Protein AF-0000000067836734 (afdb_homodimer)

Foldseek 3Di:
DPCPVPVDDQDADPVRHGDDPPVVVVVVVVVVVVVVVVLVVQLVVCVVVPHDSVVSVVVVVVVVVPDDDPVVVVVVPPPPPD/DPCVVPVDDFDADPVRHTDDPVVVVVVVVVVVVVVVVVLVVQLVVCVVVPHDSVVSVVVVVVVVVPDDDPVVVVVVDDPPPD

Radius of gyration: 19.93 Å; Cα contacts (8 Å, |Δi|>4): 126; chains: 2; bounding box: 61×56×32 Å

Secondary structure (DSSP, 8-state):
-----------B-TTSPBP--HHHHHHHHHHHHHHHHHHHHHHHHHHHTT--HHHHHHHHHHHHHT---HHHHHHHH-----/-----------B-TTSPBP--HHHHHHHHHHHHHHHHHHHHHHHHHHHTT--HHHHHHHHHHHHHT---HHHHHHTS-----

Sequence (164 aa):
MQDRRENRIIWQQSDGMPVACEEKLKVLNENLLELQQVAQDALEDALLIGCDETQVRQVLRALIDSLQSPLVDSRRASPSEDMQDRRENRIIWQQSDGMPVACEEKLKVLNENLLELQQVAQDALEDALLIGCDETQVRQVLRALIDSLQSPLVDSRRASPSED

Structure (mmCIF, N/CA/C/O backbone):
data_AF-0000000067836734-model_v1
#
loop_
_entity.id
_entity.type
_entity.pdbx_description
1 polymer 'Uncharacterized protein'
#
loop_
_atom_site.group_PDB
_atom_site.id
_atom_site.type_symbol
_atom_site.label_atom_id
_atom_site.label_alt_id
_atom_site.label_comp_id
_atom_site.label_asym_id
_atom_site.label_entity_id
_atom_site.label_seq_id
_atom_site.pdbx_PDB_ins_code
_atom_site.Cartn_x
_atom_site.Cartn_y
_atom_site.Cartn_z
_atom_site.occupancy
_atom_site.B_iso_or_equiv
_atom_site.auth_seq_id
_atom_site.auth_comp_id
_atom_site.auth_asym_id
_atom_site.auth_atom_id
_atom_site.pdbx_PDB_model_num
ATOM 1 N N . MET A 1 1 ? 32.75 12.305 4.363 1 36.91 1 MET A N 1
ATOM 2 C CA . MET A 1 1 ? 31.312 12.414 4.664 1 36.91 1 MET A CA 1
ATOM 3 C C . MET A 1 1 ? 30.469 11.953 3.482 1 36.91 1 MET A C 1
ATOM 5 O O . MET A 1 1 ? 30.469 12.594 2.43 1 36.91 1 MET A O 1
ATOM 9 N N . GLN A 1 2 ? 30.703 10.672 3.072 1 35.34 2 GLN A N 1
ATOM 10 C CA . GLN A 1 2 ? 29.969 10.07 1.966 1 35.34 2 GLN A CA 1
ATOM 11 C C . GLN A 1 2 ? 28.5 10.5 1.986 1 35.34 2 GLN A C 1
ATOM 13 O O . GLN A 1 2 ? 27.812 10.344 3 1 35.34 2 GLN A O 1
ATOM 18 N N . ASP A 1 3 ? 28.172 11.688 1.444 1 38.56 3 ASP A N 1
ATOM 19 C CA . ASP A 1 3 ? 26.844 12.203 1.196 1 38.56 3 ASP A CA 1
ATOM 20 C C . ASP A 1 3 ? 25.906 11.109 0.691 1 38.56 3 ASP A C 1
ATOM 22 O O . ASP A 1 3 ? 25.969 10.727 -0.479 1 38.56 3 ASP A O 1
ATOM 26 N N . ARG A 1 4 ? 25.828 9.898 1.292 1 40.5 4 ARG A N 1
ATOM 27 C CA . ARG A 1 4 ? 24.844 8.867 0.987 1 40.5 4 ARG A CA 1
ATOM 28 C C . ARG A 1 4 ? 23.484 9.477 0.63 1 40.5 4 ARG A C 1
ATOM 30 O O . ARG A 1 4 ? 22.766 9.945 1.51 1 40.5 4 ARG A O 1
ATOM 37 N N . ARG A 1 5 ? 23.516 10.266 -0.38 1 47.41 5 ARG A N 1
ATOM 38 C CA . ARG A 1 5 ? 22.297 10.789 -0.995 1 47.41 5 ARG A CA 1
ATOM 39 C C . ARG A 1 5 ? 21.125 9.844 -0.789 1 47.41 5 ARG A C 1
ATOM 41 O O . ARG A 1 5 ? 20.938 8.906 -1.565 1 47.41 5 ARG A O 1
ATOM 48 N N . GLU A 1 6 ? 21.031 9.344 0.522 1 54.53 6 GLU A N 1
ATOM 49 C CA . GLU A 1 6 ? 19.844 8.602 0.948 1 54.53 6 GLU A CA 1
ATOM 50 C C . GLU A 1 6 ? 18.578 9.156 0.304 1 54.53 6 GLU A C 1
ATOM 52 O O . GLU A 1 6 ? 18.344 10.367 0.325 1 54.53 6 GLU A O 1
ATOM 57 N N . ASN A 1 7 ? 18.297 8.641 -0.777 1 63.56 7 ASN A N 1
ATOM 58 C CA . ASN A 1 7 ? 17.031 8.992 -1.4 1 63.56 7 ASN A CA 1
ATOM 59 C C . ASN A 1 7 ? 15.938 9.219 -0.359 1 63.56 7 ASN A C 1
ATOM 61 O O . ASN A 1 7 ? 15.195 8.289 -0.026 1 63.56 7 ASN A O 1
ATOM 65 N N . ARG A 1 8 ? 16.156 10.141 0.492 1 84.69 8 ARG A N 1
ATOM 66 C CA . ARG A 1 8 ? 15.203 10.477 1.546 1 84.69 8 ARG A CA 1
ATOM 67 C C . ARG A 1 8 ? 14.023 11.266 0.986 1 84.69 8 ARG A C 1
ATOM 69 O O . ARG A 1 8 ? 14.195 12.141 0.137 1 84.69 8 ARG A O 1
ATOM 76 N N . ILE A 1 9 ? 12.836 10.859 1.218 1 92.5 9 ILE A N 1
ATOM 77 C CA . ILE A 1 9 ? 11.625 11.586 0.856 1 92.5 9 ILE A CA 1
ATOM 78 C C . ILE A 1 9 ? 11.617 12.953 1.536 1 92.5 9 ILE A C 1
ATOM 80 O O . ILE A 1 9 ? 11.844 13.055 2.744 1 92.5 9 ILE A O 1
ATOM 84 N N . ILE A 1 10 ? 11.531 14.062 0.708 1 94.5 10 ILE A N 1
ATOM 85 C CA . ILE A 1 10 ? 11.25 15.383 1.261 1 94.5 10 ILE A CA 1
ATOM 86 C C . ILE A 1 10 ? 9.734 15.602 1.323 1 94.5 10 ILE A C 1
ATOM 88 O O . ILE A 1 10 ? 9.094 15.828 0.296 1 94.5 10 ILE A O 1
ATOM 92 N N . TRP A 1 11 ? 9.242 15.523 2.521 1 96.5 11 TRP A N 1
ATOM 93 C CA . TRP A 1 11 ? 7.805 15.734 2.707 1 96.5 11 TRP A CA 1
ATOM 94 C C . TRP A 1 11 ? 7.453 17.219 2.619 1 96.5 11 TRP A C 1
ATOM 96 O O . TRP A 1 11 ? 8.172 18.062 3.148 1 96.5 11 TRP A O 1
ATOM 106 N N . GLN A 1 12 ? 6.379 17.484 1.941 1 97 12 GLN A N 1
ATOM 107 C CA . GLN A 1 12 ? 5.961 18.875 1.732 1 97 12 GLN A CA 1
ATOM 108 C C . GLN A 1 12 ? 4.547 19.109 2.262 1 97 12 GLN A C 1
ATOM 110 O O . GLN A 1 12 ? 3.73 18.188 2.291 1 97 12 GLN A O 1
ATOM 115 N N . GLN A 1 13 ? 4.355 20.375 2.742 1 95.81 13 GLN A N 1
ATOM 116 C CA . GLN A 1 13 ? 3.008 20.844 3.055 1 95.81 13 GLN A CA 1
ATOM 117 C C . GLN A 1 13 ? 2.232 21.172 1.782 1 95.81 13 GLN A C 1
ATOM 119 O O . GLN A 1 13 ? 2.781 21.109 0.68 1 95.81 13 GLN A O 1
ATOM 124 N N . SER A 1 14 ? 0.954 21.5 1.97 1 93.94 14 SER A N 1
ATOM 125 C CA . SER A 1 14 ? 0.104 21.812 0.823 1 93.94 14 SER A CA 1
ATOM 126 C C . SER A 1 14 ? 0.619 23.016 0.06 1 93.94 14 SER A C 1
ATOM 128 O O . SER A 1 14 ? 0.359 23.172 -1.137 1 93.94 14 SER A O 1
ATOM 130 N N . ASP A 1 15 ? 1.349 23.938 0.678 1 94.81 15 ASP A N 1
ATOM 131 C CA . ASP A 1 15 ? 1.869 25.141 0.035 1 94.81 15 ASP A CA 1
ATOM 132 C C . ASP A 1 15 ? 3.238 24.875 -0.592 1 94.81 15 ASP A C 1
ATOM 134 O O . ASP A 1 15 ? 3.844 25.781 -1.171 1 94.81 15 ASP A O 1
ATOM 138 N N . GLY A 1 16 ? 3.68 23.641 -0.531 1 95.75 16 GLY A N 1
ATOM 139 C CA . GLY A 1 16 ? 4.934 23.281 -1.173 1 95.75 16 GLY A CA 1
ATOM 140 C C . GLY A 1 16 ? 6.137 23.438 -0.268 1 95.75 16 GLY A C 1
ATOM 141 O O . GLY A 1 16 ? 7.254 23.062 -0.636 1 95.75 16 GLY A O 1
ATOM 142 N N . MET A 1 17 ? 5.953 24.031 0.955 1 96.12 17 MET A N 1
ATOM 143 C CA . MET A 1 17 ? 7.051 24.188 1.903 1 96.12 17 MET A CA 1
ATOM 144 C C . MET A 1 17 ? 7.371 22.859 2.586 1 96.12 17 MET A C 1
ATOM 146 O O . MET A 1 17 ? 6.477 22.047 2.816 1 96.12 17 MET A O 1
ATOM 150 N N . PRO A 1 18 ? 8.594 22.609 2.963 1 95.5 18 PRO A N 1
ATOM 151 C CA . PRO A 1 18 ? 8.969 21.359 3.639 1 95.5 18 PRO A CA 1
ATOM 152 C C . PRO A 1 18 ? 8.336 21.234 5.023 1 95.5 18 PRO A C 1
ATOM 154 O O . PRO A 1 18 ? 8.18 22.234 5.734 1 95.5 18 PRO A O 1
ATOM 157 N N . VAL A 1 19 ? 7.836 20.062 5.352 1 94.62 19 VAL A N 1
ATOM 158 C CA . VAL A 1 19 ? 7.344 19.766 6.695 1 94.62 19 VAL A CA 1
ATOM 159 C C . VAL A 1 19 ? 8.5 19.797 7.688 1 94.62 19 VAL A C 1
ATOM 161 O O . VAL A 1 19 ? 9.562 19.219 7.434 1 94.62 19 VAL A O 1
ATOM 164 N N . ALA A 1 20 ? 8.375 20.516 8.844 1 85.12 20 ALA A N 1
ATOM 165 C CA . ALA A 1 20 ? 9.492 20.859 9.711 1 85.12 20 ALA A CA 1
ATOM 166 C C . ALA A 1 20 ? 9.586 19.891 10.891 1 85.12 20 ALA A C 1
ATOM 168 O O . ALA A 1 20 ? 10.625 19.781 11.547 1 85.12 20 ALA A O 1
ATOM 169 N N . CYS A 1 21 ? 8.586 19.125 11.289 1 85.69 21 CYS A N 1
ATOM 170 C CA . CYS A 1 21 ? 8.617 18.266 12.469 1 85.69 21 CYS A CA 1
ATOM 171 C C . CYS A 1 21 ? 9.492 17.047 12.234 1 85.69 21 CYS A C 1
ATOM 173 O O . CYS A 1 21 ? 9.039 16.031 11.695 1 85.69 21 CYS A O 1
ATOM 175 N N . GLU A 1 22 ? 10.766 17.078 12.648 1 86.88 22 GLU A N 1
ATOM 176 C CA . GLU A 1 22 ? 11.727 16.016 12.344 1 86.88 22 GLU A CA 1
ATOM 177 C C . GLU A 1 22 ? 11.352 14.711 13.039 1 86.88 22 GLU A C 1
ATOM 179 O O . GLU A 1 22 ? 11.414 13.641 12.43 1 86.88 22 GLU A O 1
ATOM 184 N N . GLU A 1 23 ? 11.055 14.844 14.359 1 89.5 23 GLU A N 1
ATOM 185 C CA . GLU A 1 23 ? 10.75 13.641 15.125 1 89.5 23 GLU A CA 1
ATOM 186 C C . GLU A 1 23 ? 9.547 12.898 14.547 1 89.5 23 GLU A C 1
ATOM 188 O O . GLU A 1 23 ? 9.57 11.672 14.422 1 89.5 23 GLU A O 1
ATOM 193 N N . LYS A 1 24 ? 8.461 13.648 14.195 1 92.38 24 LYS A N 1
ATOM 194 C CA . LYS A 1 24 ? 7.266 13.008 13.656 1 92.38 24 LYS A CA 1
ATOM 195 C C . LYS A 1 24 ? 7.516 12.477 12.25 1 92.38 24 LYS A C 1
ATOM 197 O O . LYS A 1 24 ? 6.934 11.469 11.852 1 92.38 24 LYS A O 1
ATOM 202 N N . LEU A 1 25 ? 8.391 13.109 11.508 1 93.31 25 LEU A N 1
ATOM 203 C CA . LEU A 1 25 ? 8.766 12.625 10.188 1 93.31 25 LEU A CA 1
ATOM 204 C C . LEU A 1 25 ? 9.5 11.289 10.289 1 93.31 25 LEU A C 1
ATOM 206 O O . LEU A 1 25 ? 9.336 10.414 9.438 1 93.31 25 LEU A O 1
ATOM 210 N N . LYS A 1 26 ? 10.375 11.219 11.32 1 93.19 26 LYS A N 1
ATOM 211 C CA . LYS A 1 26 ? 11.062 9.953 11.555 1 93.19 26 LYS A CA 1
ATOM 212 C C . LYS A 1 26 ? 10.07 8.812 11.773 1 93.19 26 LYS A C 1
ATOM 214 O O . LYS A 1 26 ? 10.227 7.73 11.203 1 93.19 26 LYS A O 1
ATOM 219 N N . VAL A 1 27 ? 9.039 9.039 12.562 1 94.56 27 VAL A N 1
ATOM 220 C CA . VAL A 1 27 ? 8.008 8.047 12.844 1 94.56 27 VAL A CA 1
ATOM 221 C C . VAL A 1 27 ? 7.262 7.703 11.562 1 94.56 27 VAL A C 1
ATOM 223 O O . VAL A 1 27 ? 7.008 6.531 11.281 1 94.56 27 VAL A O 1
ATOM 226 N N . LEU A 1 28 ? 6.918 8.742 10.805 1 94.75 28 LEU A N 1
ATOM 227 C CA . LEU A 1 28 ? 6.246 8.516 9.531 1 94.75 28 LEU A CA 1
ATOM 228 C C . LEU A 1 28 ? 7.082 7.621 8.617 1 94.75 28 LEU A C 1
ATOM 230 O O . LEU A 1 28 ? 6.566 6.664 8.039 1 94.75 28 LEU A O 1
ATOM 234 N N . ASN A 1 29 ? 8.359 7.902 8.523 1 94.69 29 ASN A N 1
ATOM 235 C CA . ASN A 1 29 ? 9.25 7.113 7.68 1 94.69 29 ASN A CA 1
ATOM 236 C C . ASN A 1 29 ? 9.383 5.684 8.188 1 94.69 29 ASN A C 1
ATOM 238 O O . ASN A 1 29 ? 9.469 4.742 7.402 1 94.69 29 ASN A O 1
ATOM 242 N N . GLU A 1 30 ? 9.367 5.574 9.508 1 94.31 30 GLU A N 1
ATOM 243 C CA . GLU A 1 30 ? 9.383 4.238 10.094 1 94.31 30 GLU A CA 1
ATOM 244 C C . GLU A 1 30 ? 8.109 3.469 9.758 1 94.31 30 GLU A C 1
ATOM 246 O O . GLU A 1 30 ? 8.156 2.266 9.492 1 94.31 30 GLU A O 1
ATOM 251 N N . ASN A 1 31 ? 6.949 4.137 9.828 1 95.38 31 ASN A N 1
ATOM 252 C CA . ASN A 1 31 ? 5.691 3.506 9.438 1 95.38 31 ASN A CA 1
ATOM 253 C C . ASN A 1 31 ? 5.707 3.062 7.98 1 95.38 31 ASN A C 1
ATOM 255 O O . ASN A 1 31 ? 5.168 2.01 7.641 1 95.38 31 ASN A O 1
ATOM 259 N N . LEU A 1 32 ? 6.32 3.879 7.121 1 96.81 32 LEU A N 1
ATOM 260 C CA . LEU A 1 32 ? 6.422 3.527 5.711 1 96.81 32 LEU A CA 1
ATOM 261 C C . LEU A 1 32 ? 7.27 2.273 5.52 1 96.81 32 LEU A C 1
ATOM 263 O O . LEU A 1 32 ? 6.961 1.433 4.672 1 96.81 32 LEU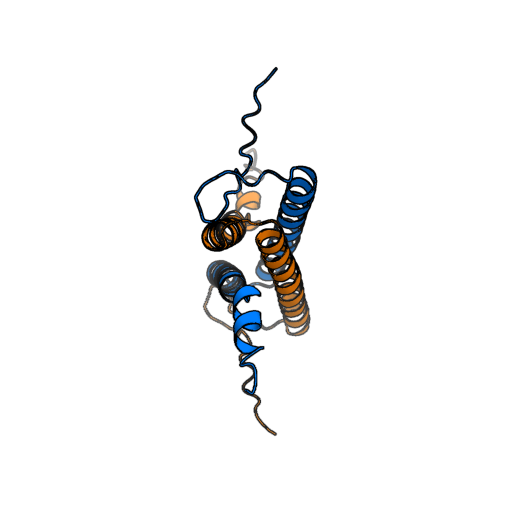 A O 1
ATOM 267 N N . LEU A 1 33 ? 8.352 2.133 6.312 1 96 33 LEU A N 1
ATOM 268 C CA . LEU A 1 33 ? 9.172 0.93 6.258 1 96 33 LEU A CA 1
ATOM 269 C C . LEU A 1 33 ? 8.375 -0.298 6.672 1 96 33 LEU A C 1
ATOM 271 O O . LEU A 1 33 ? 8.469 -1.351 6.035 1 96 33 LEU A O 1
ATOM 275 N N . GLU A 1 34 ? 7.57 -0.139 7.766 1 96.31 34 GLU A N 1
ATOM 276 C CA . GLU A 1 34 ? 6.703 -1.228 8.203 1 96.31 34 GLU A CA 1
ATOM 277 C C . GLU A 1 34 ? 5.684 -1.59 7.133 1 96.31 34 GLU A C 1
ATOM 279 O O . GLU A 1 34 ? 5.469 -2.77 6.844 1 96.31 34 GLU A O 1
ATOM 284 N N . LEU A 1 35 ? 5.074 -0.6 6.582 1 97.94 35 LEU A N 1
ATOM 285 C CA . LEU A 1 35 ? 4.094 -0.811 5.527 1 97.94 35 LEU A CA 1
ATOM 286 C C . LEU A 1 35 ? 4.707 -1.575 4.359 1 97.94 35 LEU A C 1
ATOM 288 O O . LEU A 1 35 ? 4.098 -2.51 3.834 1 97.94 35 LEU A O 1
ATOM 292 N N . GLN A 1 36 ? 5.883 -1.2 3.949 1 97.81 36 GLN A N 1
ATOM 293 C CA . GLN A 1 36 ? 6.566 -1.886 2.859 1 97.81 36 GLN A CA 1
ATOM 294 C C . GLN A 1 36 ? 6.789 -3.359 3.189 1 97.81 36 GLN A C 1
ATOM 296 O O . GLN A 1 36 ? 6.621 -4.227 2.33 1 97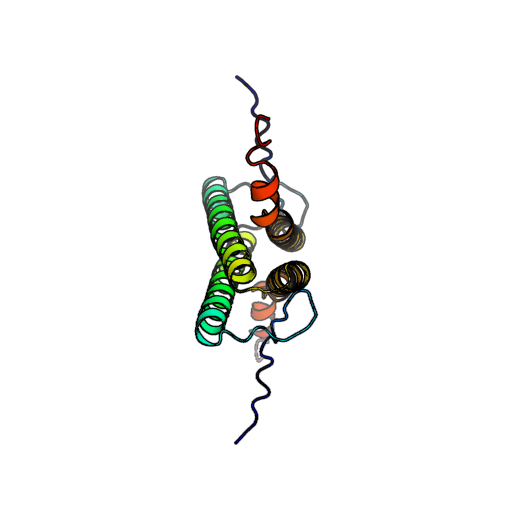.81 36 GLN A O 1
ATOM 301 N N . GLN A 1 37 ? 7.188 -3.617 4.41 1 96.75 37 GLN A N 1
ATOM 302 C CA . GLN A 1 37 ? 7.43 -4.992 4.836 1 96.75 37 GLN A CA 1
ATOM 303 C C . GLN A 1 37 ? 6.145 -5.816 4.781 1 96.75 37 GLN A C 1
ATOM 305 O O . GLN A 1 37 ? 6.148 -6.941 4.277 1 96.75 37 GLN A O 1
ATOM 310 N N . VAL A 1 38 ? 5.066 -5.281 5.316 1 97.44 38 VAL A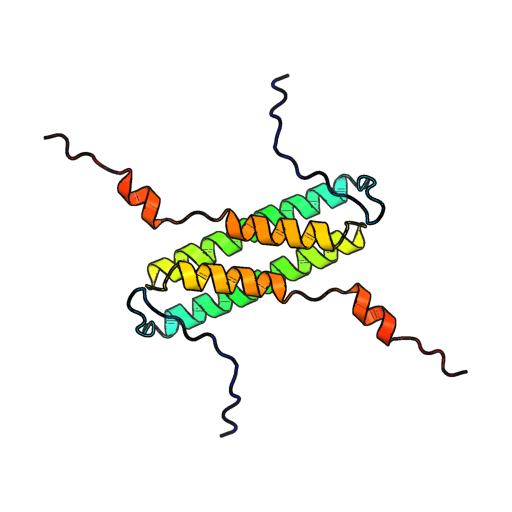 N 1
ATOM 311 C CA . VAL A 1 38 ? 3.791 -5.988 5.32 1 97.44 38 VAL A CA 1
ATOM 312 C C . VAL A 1 38 ? 3.336 -6.238 3.885 1 97.44 38 VAL A C 1
ATOM 314 O O . VAL A 1 38 ? 2.883 -7.34 3.553 1 97.44 38 VAL A O 1
ATOM 317 N N . ALA A 1 39 ? 3.459 -5.246 3.023 1 98.19 39 ALA A N 1
ATOM 318 C CA . ALA A 1 39 ? 3.07 -5.367 1.62 1 98.19 39 ALA A CA 1
ATOM 319 C C . ALA A 1 39 ? 3.924 -6.406 0.902 1 98.19 39 ALA A C 1
ATOM 321 O O . ALA A 1 39 ? 3.408 -7.203 0.113 1 98.19 39 ALA A O 1
ATOM 322 N N . GLN A 1 40 ? 5.242 -6.43 1.192 1 97.81 40 GLN A N 1
ATOM 323 C CA . GLN A 1 40 ? 6.148 -7.398 0.59 1 97.81 40 GLN A CA 1
ATOM 324 C C . GLN A 1 40 ? 5.758 -8.828 0.97 1 97.81 40 GLN A C 1
ATOM 326 O O . GLN A 1 40 ? 5.73 -9.711 0.117 1 97.81 40 GLN A O 1
ATOM 331 N N . ASP A 1 41 ? 5.453 -8.969 2.227 1 95.69 41 ASP A N 1
ATOM 332 C CA . ASP A 1 41 ? 5.039 -10.281 2.715 1 95.69 41 ASP A CA 1
ATOM 333 C C . ASP A 1 41 ? 3.752 -10.742 2.031 1 95.69 41 ASP A C 1
ATOM 335 O O . ASP A 1 41 ? 3.633 -11.898 1.641 1 95.69 41 ASP A O 1
ATOM 339 N N . ALA A 1 42 ? 2.822 -9.852 1.937 1 96.56 42 ALA A N 1
ATOM 340 C CA . ALA A 1 42 ? 1.547 -10.18 1.306 1 96.56 42 ALA A CA 1
ATOM 341 C C . ALA A 1 42 ? 1.745 -10.586 -0.152 1 96.56 42 ALA A C 1
ATOM 343 O O . ALA A 1 42 ? 1.146 -11.562 -0.619 1 96.56 42 ALA A O 1
ATOM 344 N N . LEU A 1 43 ? 2.619 -9.859 -0.908 1 97.38 43 LEU A N 1
ATOM 345 C CA . LEU A 1 43 ? 2.914 -10.188 -2.299 1 97.38 43 LEU A CA 1
ATOM 346 C C . LEU A 1 43 ? 3.531 -11.578 -2.41 1 97.38 43 LEU A C 1
ATOM 348 O O . LEU A 1 43 ? 3.07 -12.406 -3.201 1 97.38 43 LEU A O 1
ATOM 352 N N . GLU A 1 44 ? 4.543 -11.82 -1.603 1 94.94 44 GLU A N 1
ATOM 353 C CA . GLU A 1 44 ? 5.234 -13.109 -1.632 1 94.94 44 GLU A CA 1
ATOM 354 C C . GLU A 1 44 ? 4.285 -14.25 -1.283 1 94.94 44 GLU A C 1
ATOM 356 O O . GLU A 1 44 ? 4.285 -15.289 -1.947 1 94.94 44 GLU A O 1
ATOM 361 N N . ASP A 1 45 ? 3.42 -14.039 -0.286 1 94.19 45 ASP A N 1
ATOM 362 C CA . ASP A 1 45 ? 2.449 -15.047 0.124 1 94.19 45 ASP A CA 1
ATOM 363 C C . ASP A 1 45 ? 1.462 -15.352 -1.001 1 94.19 45 ASP A C 1
ATOM 365 O O . ASP A 1 45 ? 1.13 -16.516 -1.248 1 94.19 45 ASP A O 1
ATOM 369 N N . ALA A 1 46 ? 0.986 -14.328 -1.609 1 96.44 46 ALA A N 1
ATOM 370 C CA . ALA A 1 46 ? 0.031 -14.484 -2.703 1 96.44 46 ALA A CA 1
ATOM 371 C C . ALA A 1 46 ? 0.641 -15.281 -3.854 1 96.44 46 ALA A C 1
ATOM 373 O O . ALA A 1 46 ? -0.002 -16.172 -4.402 1 96.44 46 ALA A O 1
ATOM 374 N N . LEU A 1 47 ? 1.928 -14.977 -4.207 1 95.06 47 LEU A N 1
ATOM 375 C CA . LEU A 1 47 ? 2.588 -15.656 -5.316 1 95.06 47 LEU A CA 1
ATOM 376 C C . LEU A 1 47 ? 2.883 -17.109 -4.961 1 95.06 47 LEU A C 1
ATOM 378 O O . LEU A 1 47 ? 2.811 -17.984 -5.824 1 95.06 47 LEU A O 1
ATOM 382 N N . LEU A 1 48 ? 3.246 -17.359 -3.777 1 92 48 LEU A N 1
ATOM 383 C CA . LEU A 1 48 ? 3.531 -18.719 -3.301 1 92 48 LEU A CA 1
ATOM 384 C C . LEU A 1 48 ? 2.34 -19.641 -3.531 1 92 48 LEU A C 1
ATOM 386 O O . LEU A 1 48 ? 2.514 -20.812 -3.877 1 92 48 LEU A O 1
ATOM 390 N N . ILE A 1 49 ? 0.981 -19.078 -3.406 1 92.56 49 ILE A N 1
ATOM 391 C CA . ILE A 1 49 ? -0.176 -19.953 -3.494 1 92.56 49 ILE A CA 1
ATOM 392 C C . ILE A 1 49 ? -0.74 -19.938 -4.914 1 92.56 49 ILE A C 1
ATOM 394 O O . ILE A 1 49 ? -1.811 -20.484 -5.172 1 92.56 49 ILE A O 1
ATOM 398 N N . GLY A 1 50 ? -0.045 -19.188 -5.77 1 93.19 50 GLY A N 1
ATOM 399 C CA . GLY A 1 50 ? -0.324 -19.344 -7.191 1 93.19 50 GLY A CA 1
ATOM 400 C C . GLY A 1 50 ? -1.112 -18.188 -7.766 1 93.19 50 GLY A C 1
ATOM 401 O O . GLY A 1 50 ? -1.615 -18.266 -8.891 1 93.19 50 GLY A O 1
ATOM 402 N N . CYS A 1 51 ? -1.245 -17.109 -7.039 1 96.12 51 CYS A N 1
ATOM 403 C CA . CYS A 1 51 ? -1.951 -15.93 -7.551 1 96.12 51 CYS A CA 1
ATOM 404 C C . CYS A 1 51 ? -1.157 -15.258 -8.664 1 96.12 51 CYS A C 1
ATOM 406 O O . CYS A 1 51 ? 0.074 -15.227 -8.617 1 96.12 51 CYS A O 1
ATOM 408 N N . ASP A 1 52 ? -1.854 -14.75 -9.625 1 96.56 52 ASP A N 1
ATOM 409 C CA . ASP A 1 52 ? -1.248 -13.961 -10.695 1 96.56 52 ASP A CA 1
ATOM 410 C C . ASP A 1 52 ? -0.649 -12.664 -10.148 1 96.56 52 ASP A C 1
ATOM 412 O O . ASP A 1 52 ? -1.341 -11.883 -9.492 1 96.56 52 ASP A O 1
ATOM 416 N N . GLU A 1 53 ? 0.643 -12.461 -10.391 1 96.38 53 GLU A N 1
ATOM 417 C CA . GLU A 1 53 ? 1.345 -11.32 -9.812 1 96.38 53 GLU A CA 1
ATOM 418 C C . GLU A 1 53 ? 0.7 -10 -10.242 1 96.38 53 GLU A C 1
ATOM 420 O O . GLU A 1 53 ? 0.583 -9.07 -9.445 1 96.38 53 GLU A O 1
ATOM 425 N N . THR A 1 54 ? 0.349 -9.891 -11.555 1 97.19 54 THR A N 1
ATOM 426 C CA . THR A 1 54 ? -0.263 -8.672 -12.062 1 97.19 54 THR A CA 1
ATOM 427 C C . THR A 1 54 ? -1.539 -8.344 -11.289 1 97.19 54 THR A C 1
ATOM 429 O O . THR A 1 54 ? -1.755 -7.199 -10.883 1 97.19 54 THR A O 1
ATOM 432 N N . GLN A 1 55 ? -2.383 -9.328 -11.055 1 97.81 55 GLN A N 1
ATOM 433 C CA . GLN A 1 55 ? -3.607 -9.117 -10.289 1 97.81 55 GLN A CA 1
ATOM 434 C C . GLN A 1 55 ? -3.295 -8.695 -8.859 1 97.81 55 GLN A C 1
ATOM 436 O O . GLN A 1 55 ? -3.945 -7.801 -8.312 1 97.81 55 GLN A O 1
ATOM 441 N N . VAL A 1 56 ? -2.307 -9.359 -8.203 1 97.62 56 VAL A N 1
ATOM 442 C CA . VAL A 1 56 ? -1.96 -9.055 -6.824 1 97.62 56 VAL A CA 1
ATOM 443 C C . VAL A 1 56 ? -1.53 -7.594 -6.711 1 97.62 56 VAL A C 1
ATOM 445 O O . VAL A 1 56 ? -2.012 -6.863 -5.84 1 97.62 56 VAL A O 1
ATOM 448 N N . ARG A 1 57 ? -0.644 -7.141 -7.578 1 97.94 57 ARG A N 1
ATOM 449 C CA . ARG A 1 57 ? -0.168 -5.762 -7.559 1 97.94 57 ARG A CA 1
ATOM 450 C C . ARG A 1 57 ? -1.318 -4.785 -7.773 1 97.94 57 ARG A C 1
ATOM 452 O O . ARG A 1 57 ? -1.354 -3.715 -7.156 1 97.94 57 ARG A O 1
ATOM 459 N N . GLN A 1 58 ? -2.248 -5.18 -8.656 1 98 58 GLN A N 1
ATOM 460 C CA . GLN A 1 58 ? -3.418 -4.34 -8.891 1 98 58 GLN A CA 1
ATOM 461 C C . GLN A 1 58 ? -4.27 -4.223 -7.629 1 98 58 GLN A C 1
ATOM 463 O O . GLN A 1 58 ? -4.777 -3.145 -7.312 1 98 58 GLN A O 1
ATOM 468 N N . VAL A 1 59 ? -4.418 -5.324 -6.961 1 98.12 59 VAL A N 1
ATOM 469 C CA . VAL A 1 59 ? -5.207 -5.324 -5.73 1 98.12 59 VAL A CA 1
ATOM 470 C C . VAL A 1 59 ? -4.523 -4.457 -4.676 1 98.12 59 VAL A C 1
ATOM 472 O O . VAL A 1 59 ? -5.18 -3.676 -3.986 1 98.12 59 VAL A O 1
ATOM 475 N N . LEU A 1 60 ? -3.178 -4.605 -4.535 1 98.25 60 LEU A N 1
ATOM 476 C CA . LEU A 1 60 ? -2.428 -3.799 -3.578 1 98.25 60 LEU A CA 1
ATOM 477 C C . LEU A 1 60 ? -2.539 -2.316 -3.912 1 98.25 60 LEU A C 1
ATOM 479 O O . LEU A 1 60 ? -2.732 -1.487 -3.02 1 98.25 60 LEU A O 1
ATOM 483 N N . ARG A 1 61 ? -2.467 -1.964 -5.156 1 98.44 61 ARG A N 1
ATOM 484 C CA . ARG A 1 61 ? -2.615 -0.577 -5.582 1 98.44 61 ARG A CA 1
ATOM 485 C C . ARG A 1 61 ? -4.012 -0.052 -5.266 1 98.44 61 ARG A C 1
ATOM 487 O O . ARG A 1 61 ? -4.164 1.074 -4.789 1 98.44 61 ARG A O 1
ATOM 494 N N . ALA A 1 62 ? -5.016 -0.845 -5.59 1 97.88 62 ALA A N 1
ATOM 495 C CA . ALA A 1 62 ? -6.398 -0.46 -5.316 1 97.88 62 ALA A CA 1
ATOM 496 C C . ALA A 1 62 ? -6.617 -0.23 -3.824 1 97.88 62 ALA A C 1
ATOM 498 O O . ALA A 1 62 ? -7.41 0.629 -3.434 1 97.88 62 ALA A O 1
ATOM 499 N N . LEU A 1 63 ? -5.984 -1.046 -3.035 1 97.56 63 LEU A N 1
ATOM 500 C CA . LEU A 1 63 ? -6.051 -0.892 -1.586 1 97.56 63 LEU A CA 1
ATOM 501 C C . LEU A 1 63 ? -5.562 0.489 -1.163 1 97.56 63 LEU A C 1
ATOM 503 O O . LEU A 1 63 ? -6.215 1.166 -0.365 1 97.56 63 LEU A O 1
ATOM 507 N N . ILE A 1 64 ? -4.422 0.922 -1.709 1 98.25 64 ILE A N 1
ATOM 508 C CA . ILE A 1 64 ? -3.902 2.256 -1.423 1 98.25 64 ILE A CA 1
ATOM 509 C C . ILE A 1 64 ? -4.906 3.311 -1.881 1 98.25 64 ILE A C 1
ATOM 511 O O . ILE A 1 64 ? -5.176 4.273 -1.16 1 98.25 64 ILE A O 1
ATOM 515 N N . ASP A 1 65 ? -5.512 3.137 -3.057 1 97.38 65 ASP A N 1
ATOM 516 C CA . ASP A 1 65 ? -6.449 4.094 -3.637 1 97.38 65 ASP A CA 1
ATOM 517 C C . ASP A 1 65 ? -7.719 4.191 -2.797 1 97.38 65 ASP A C 1
ATOM 519 O O . ASP A 1 65 ? -8.43 5.199 -2.857 1 97.38 65 ASP A O 1
ATOM 523 N N . SER A 1 66 ? -7.996 3.242 -2.004 1 96.75 66 SER A N 1
ATOM 524 C CA . SER A 1 66 ? -9.25 3.174 -1.26 1 96.75 66 SER A CA 1
ATOM 525 C C . SER A 1 66 ? -9.125 3.846 0.103 1 96.75 6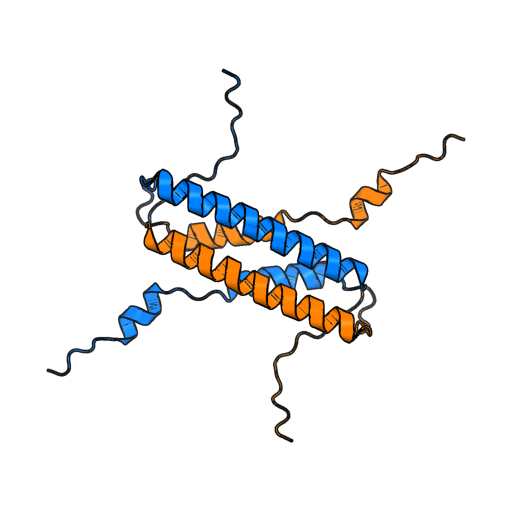6 SER A C 1
ATOM 527 O O . SER A 1 66 ? -10.109 3.975 0.832 1 96.75 66 SER A O 1
ATOM 529 N N . LEU A 1 67 ? -7.953 4.219 0.516 1 97.19 67 LEU A N 1
ATOM 530 C CA . LEU A 1 67 ? -7.75 4.828 1.825 1 97.19 67 LEU A CA 1
ATOM 531 C C . LEU A 1 67 ? -8.602 6.082 1.983 1 97.19 67 LEU A C 1
ATOM 533 O O . LEU A 1 67 ? -8.875 6.781 1.004 1 97.19 67 LEU A O 1
ATOM 537 N N . GLN A 1 68 ? -8.969 6.359 3.258 1 94.81 68 GLN A N 1
ATOM 538 C CA . GLN A 1 68 ? -9.898 7.453 3.531 1 94.81 68 GLN A CA 1
ATOM 539 C C . GLN A 1 68 ? -9.172 8.648 4.152 1 94.81 68 GLN A C 1
ATOM 541 O O . GLN A 1 68 ? -8.305 8.477 5.004 1 94.81 68 GLN A O 1
ATOM 546 N N . SER A 1 69 ? -9.508 9.812 3.627 1 91.56 69 SER A N 1
ATOM 547 C CA . SER A 1 69 ? -8.969 11.047 4.188 1 91.56 69 SER A CA 1
ATOM 548 C C . SER A 1 69 ? -9.711 11.453 5.449 1 91.56 69 SER A C 1
ATOM 550 O O . SER A 1 69 ? -10.945 11.414 5.492 1 91.56 69 SER A O 1
ATOM 552 N N . PRO A 1 70 ? -9.047 11.633 6.516 1 76.62 70 PRO A N 1
ATOM 553 C CA . PRO A 1 70 ? -9.75 12.141 7.695 1 76.62 70 PRO A CA 1
ATOM 554 C C . PRO A 1 70 ? -10.352 13.531 7.477 1 76.62 70 PRO A C 1
ATOM 556 O O . PRO A 1 70 ? -11.273 13.922 8.188 1 76.62 70 PRO A O 1
ATOM 559 N N . LEU A 1 71 ? -9.664 14.43 6.773 1 65.31 71 LEU A N 1
ATOM 560 C CA . LEU A 1 71 ? -10.078 15.812 6.598 1 65.31 71 LEU A CA 1
ATOM 561 C C . LEU A 1 71 ? -11.5 15.891 6.051 1 65.31 71 LEU A C 1
ATOM 563 O O . LEU A 1 71 ? -12.211 16.859 6.293 1 65.31 71 LEU A O 1
ATOM 567 N N . VAL A 1 72 ? -11.961 14.992 5.305 1 53.41 72 VAL A N 1
ATOM 568 C CA . VAL A 1 72 ? -13.336 15.102 4.812 1 53.41 72 VAL A CA 1
ATOM 569 C C . VAL A 1 72 ? -14.312 14.891 5.961 1 53.41 72 VAL A C 1
ATOM 571 O O . VAL A 1 72 ? -15.414 15.445 5.957 1 53.41 72 VAL A O 1
ATOM 574 N N . ASP A 1 73 ? -14.133 13.977 6.848 1 51.59 73 ASP A N 1
ATOM 575 C CA . ASP A 1 73 ? -15.188 13.781 7.844 1 51.59 73 ASP A CA 1
ATOM 576 C C . ASP A 1 73 ? -15.344 15.023 8.719 1 51.59 73 ASP A C 1
ATOM 578 O O . ASP A 1 73 ? -16.438 15.289 9.234 1 51.59 73 ASP A O 1
ATOM 582 N N . SER A 1 74 ? -14.336 15.758 9.094 1 46.41 74 SER A N 1
ATOM 583 C CA . SER A 1 74 ? -14.672 16.906 9.922 1 46.41 74 SER A CA 1
ATOM 584 C C . SER A 1 74 ? -15.656 17.828 9.219 1 46.41 74 SER A C 1
ATOM 586 O O . SER A 1 74 ? -16.312 18.656 9.859 1 46.41 74 SER A O 1
ATOM 588 N N . ARG A 1 75 ? -15.703 17.953 7.898 1 45 75 ARG A N 1
ATOM 589 C CA . ARG A 1 75 ? -16.688 18.906 7.395 1 45 75 ARG A CA 1
ATOM 590 C C . ARG A 1 75 ? -18.109 18.375 7.602 1 45 75 ARG A C 1
ATOM 592 O O . ARG A 1 75 ? -19.078 19.062 7.289 1 45 75 ARG A O 1
ATOM 599 N N . ARG A 1 76 ? -18.281 17.094 7.695 1 43 76 ARG A N 1
ATOM 600 C CA . ARG A 1 76 ? -19.672 16.734 7.902 1 43 76 ARG A CA 1
ATOM 601 C C . ARG A 1 76 ? -20.141 17.125 9.297 1 43 76 ARG A C 1
ATOM 603 O O . ARG A 1 76 ? -21.312 16.938 9.641 1 43 76 ARG A O 1
ATOM 610 N N . ALA A 1 77 ? -19.297 17.375 10.195 1 43.97 77 ALA A N 1
ATOM 611 C CA . ALA A 1 77 ? -19.812 17.641 11.531 1 43.97 77 ALA A CA 1
ATOM 612 C C . ALA A 1 77 ? -20.641 18.922 11.555 1 43.97 77 ALA A C 1
ATOM 614 O O . ALA A 1 77 ? -21.75 18.953 12.086 1 43.97 77 ALA A O 1
ATOM 615 N N . SER A 1 78 ? -20.156 20.219 11.781 1 40.22 78 SER A N 1
ATOM 616 C CA . SER A 1 78 ? -20.812 21.203 12.633 1 40.22 78 SER A CA 1
ATOM 617 C C . SER A 1 78 ? -21.906 21.953 11.867 1 40.22 78 SER A C 1
ATOM 619 O O . SER A 1 78 ? -22.391 22.984 12.336 1 40.22 78 SER A O 1
ATOM 621 N N . PRO A 1 79 ? -22.797 21.562 10.938 1 42.03 79 PRO A N 1
ATOM 622 C CA . PRO A 1 79 ? -23.641 22.75 10.742 1 42.03 79 PRO A CA 1
ATOM 623 C C . PRO A 1 79 ? -24.25 23.25 12.047 1 42.03 79 PRO A C 1
ATOM 625 O O . PRO A 1 79 ? -24.672 22.453 12.891 1 42.03 79 PRO A O 1
ATOM 628 N N . SER A 1 80 ? -23.578 24.25 12.719 1 38.44 80 SER A N 1
ATOM 629 C CA . SER A 1 80 ? -24.203 24.938 13.836 1 38.44 80 SER A CA 1
ATOM 630 C C . SER A 1 80 ? -25.688 25.1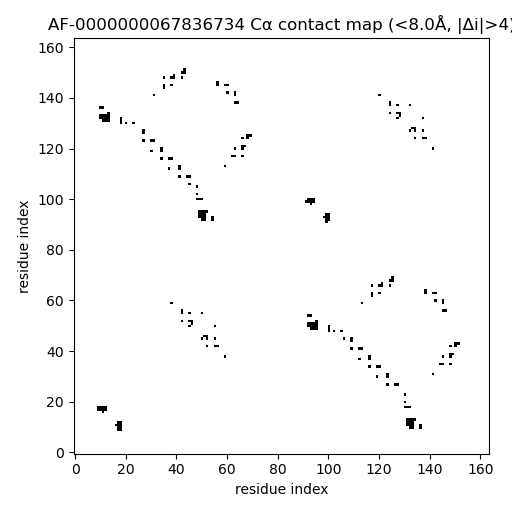41 13.594 1 38.44 80 SER A C 1
ATOM 632 O O . SER A 1 80 ? -26.094 25.562 12.508 1 38.44 80 SER A O 1
ATOM 634 N N . GLU A 1 81 ? -26.547 24.266 14.078 1 39.56 81 GLU A N 1
ATOM 635 C CA . GLU A 1 81 ? -27.938 24.578 14.367 1 39.56 81 GLU A CA 1
ATOM 636 C C . GLU A 1 81 ? -28.078 26 14.93 1 39.56 81 GLU A C 1
ATOM 638 O O . GLU A 1 81 ? -27.562 26.297 16.016 1 39.56 81 GLU A O 1
ATOM 643 N N . ASP A 1 82 ? -27.859 27.203 14.133 1 28.16 82 ASP A N 1
ATOM 644 C CA . ASP A 1 82 ? -28.656 28.344 14.586 1 28.16 82 ASP A CA 1
ATOM 645 C C . ASP A 1 82 ? -30.156 28.031 14.492 1 28.16 82 ASP A C 1
ATOM 647 O O . ASP A 1 82 ? -30.594 27.359 13.562 1 28.16 82 ASP A O 1
ATOM 651 N N . MET B 1 1 ? -30.875 -16.141 2.74 1 37.38 1 MET B N 1
ATOM 652 C CA . MET B 1 1 ? -29.422 -16.266 2.559 1 37.38 1 MET B CA 1
ATOM 653 C C . MET B 1 1 ? -28.859 -15.031 1.856 1 37.38 1 MET B C 1
ATOM 655 O O . MET B 1 1 ? -29.156 -14.797 0.683 1 37.38 1 MET B O 1
ATOM 659 N N . GLN B 1 2 ? -29.062 -13.883 2.385 1 33.25 2 GLN B N 1
ATOM 660 C CA . GLN B 1 2 ? -28.656 -12.609 1.808 1 33.25 2 GLN B CA 1
ATOM 661 C C . GLN B 1 2 ? -27.234 -12.688 1.2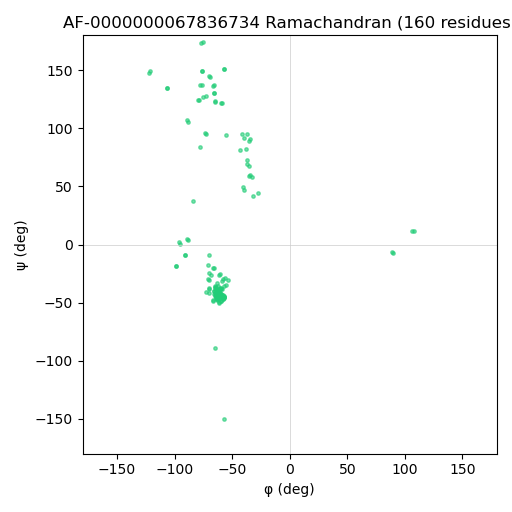38 1 33.25 2 GLN B C 1
ATOM 663 O O . GLN B 1 2 ? -26.297 -13.078 1.938 1 33.25 2 GLN B O 1
ATOM 668 N N . ASP B 1 3 ? -27.156 -13.242 -0.005 1 40.41 3 ASP B N 1
ATOM 669 C CA . ASP B 1 3 ? -25.938 -13.297 -0.807 1 40.41 3 ASP B CA 1
ATOM 670 C C . ASP B 1 3 ? -25.156 -12 -0.706 1 40.41 3 ASP B C 1
ATOM 672 O O . ASP B 1 3 ? -25.531 -10.984 -1.295 1 40.41 3 ASP B O 1
ATOM 676 N N . ARG B 1 4 ? -24.922 -11.508 0.553 1 45.59 4 ARG B N 1
ATOM 677 C CA . ARG B 1 4 ? -24.047 -10.352 0.718 1 45.59 4 ARG B CA 1
ATOM 678 C C . ARG B 1 4 ? -22.906 -10.375 -0.296 1 45.59 4 ARG B C 1
ATOM 680 O O . ARG B 1 4 ? -22.016 -11.211 -0.203 1 45.59 4 ARG B O 1
ATOM 687 N N . ARG B 1 5 ? -23.297 -10.219 -1.407 1 48.19 5 ARG B N 1
ATOM 688 C CA . ARG B 1 5 ? -22.344 -10.055 -2.502 1 48.19 5 ARG B CA 1
ATOM 689 C C . ARG B 1 5 ? -21.078 -9.359 -2.025 1 48.19 5 ARG B C 1
ATOM 691 O O . ARG B 1 5 ? -21 -8.125 -2.018 1 48.19 5 ARG B O 1
ATOM 698 N N . GLU B 1 6 ? -20.672 -9.812 -0.808 1 54.88 6 GLU B N 1
ATOM 699 C CA . GLU B 1 6 ? -19.391 -9.312 -0.304 1 54.88 6 GLU B CA 1
ATOM 700 C C . GLU B 1 6 ? -18.359 -9.219 -1.422 1 54.88 6 GLU B C 1
ATOM 702 O O . GLU B 1 6 ? -18.234 -10.133 -2.238 1 54.88 6 GLU B O 1
ATOM 707 N N . ASN B 1 7 ? -18.312 -8.094 -1.999 1 63.88 7 ASN B N 1
ATOM 708 C CA . ASN B 1 7 ? -17.281 -7.812 -2.986 1 63.88 7 ASN B CA 1
ATOM 709 C C . ASN B 1 7 ? -15.969 -8.531 -2.652 1 63.88 7 ASN B C 1
ATOM 711 O O . ASN B 1 7 ? -15.086 -7.953 -2.018 1 63.88 7 ASN B O 1
ATOM 715 N N . ARG B 1 8 ? -16.047 -9.781 -2.557 1 84.75 8 ARG B N 1
ATOM 716 C CA . ARG B 1 8 ? -14.875 -10.617 -2.277 1 84.75 8 ARG B CA 1
ATOM 717 C C . ARG B 1 8 ? -13.953 -10.695 -3.49 1 84.75 8 ARG B C 1
ATOM 719 O O . ARG B 1 8 ? -14.422 -10.797 -4.625 1 84.75 8 ARG B O 1
ATOM 726 N N . ILE B 1 9 ? -12.711 -10.422 -3.371 1 92.38 9 ILE B N 1
ATOM 727 C CA . ILE B 1 9 ? -11.703 -10.586 -4.414 1 92.38 9 ILE B CA 1
ATOM 728 C C . ILE B 1 9 ? -11.664 -12.047 -4.859 1 92.38 9 ILE B C 1
ATOM 730 O O . ILE B 1 9 ? -11.578 -12.953 -4.023 1 92.38 9 ILE B O 1
ATOM 734 N N . ILE B 1 10 ? -11.898 -12.289 -6.18 1 94.38 10 ILE B N 1
ATOM 735 C CA . ILE B 1 10 ? -11.625 -13.602 -6.754 1 94.38 10 ILE B CA 1
ATOM 736 C C . ILE B 1 10 ? -10.18 -13.648 -7.25 1 94.38 10 ILE B C 1
ATOM 738 O O . ILE B 1 10 ? -9.852 -13.062 -8.281 1 94.38 10 ILE B O 1
ATOM 742 N N . TRP B 1 11 ? -9.383 -14.367 -6.512 1 96.5 11 TRP B N 1
ATOM 743 C CA . TRP B 1 11 ? -7.977 -14.492 -6.895 1 96.5 11 TRP B CA 1
ATOM 744 C C . TRP B 1 11 ? -7.809 -15.484 -8.039 1 96.5 11 TRP B C 1
ATOM 746 O O . TRP B 1 11 ? -8.445 -16.547 -8.047 1 96.5 11 TRP B O 1
ATOM 756 N N . GLN B 1 12 ? -6.988 -15.109 -8.977 1 97 12 GLN B N 1
ATOM 757 C CA . GLN B 1 12 ? -6.781 -15.945 -10.156 1 97 12 GLN B CA 1
ATOM 758 C C . GLN B 1 12 ? -5.309 -16.328 -10.305 1 97 12 GLN B C 1
ATOM 760 O O . GLN B 1 12 ? -4.426 -15.578 -9.875 1 97 12 GLN B O 1
ATOM 765 N N . GLN B 1 13 ? -5.141 -17.578 -10.906 1 95.88 13 GLN B N 1
ATOM 766 C CA . GLN B 1 13 ? -3.812 -17.984 -11.352 1 95.88 13 GLN B CA 1
ATOM 767 C C . GLN B 1 13 ? -3.428 -17.297 -12.656 1 95.88 13 GLN B C 1
ATOM 769 O O . GLN B 1 13 ? -4.23 -16.562 -13.242 1 95.88 13 GLN B O 1
ATOM 774 N N . SER B 1 14 ? -2.178 -17.516 -13.062 1 94.12 14 SER B N 1
ATOM 775 C CA . SER B 1 14 ? -1.687 -16.891 -14.281 1 94.12 14 SER B CA 1
ATOM 776 C C . SER B 1 14 ? -2.498 -17.328 -15.5 1 94.12 14 SER B C 1
ATOM 778 O O . SER B 1 14 ? -2.572 -16.609 -16.5 1 94.12 14 SER B O 1
ATOM 780 N N . ASP B 1 15 ? -3.129 -18.484 -15.492 1 94.94 15 ASP B N 1
ATOM 781 C CA . ASP B 1 15 ? -3.914 -18.984 -16.609 1 94.94 15 ASP B CA 1
ATOM 782 C C . ASP B 1 15 ? -5.363 -18.531 -16.516 1 94.94 15 ASP B C 1
ATOM 784 O O . ASP B 1 15 ? -6.188 -18.875 -17.375 1 94.94 15 ASP B O 1
ATOM 788 N N . GLY B 1 16 ? -5.641 -17.703 -15.539 1 95.88 16 GLY B N 1
ATOM 789 C CA . GLY B 1 16 ? -6.973 -17.141 -15.422 1 95.88 16 GLY B CA 1
ATOM 790 C C . GLY B 1 16 ? -7.914 -17.984 -14.594 1 95.88 16 GLY B C 1
ATOM 791 O O . GLY B 1 16 ? -9.039 -17.578 -14.305 1 95.88 16 GLY B O 1
ATOM 792 N N . MET B 1 17 ? -7.477 -19.219 -14.172 1 96.19 17 MET B N 1
ATOM 793 C CA . MET B 1 17 ? -8.305 -20.094 -13.328 1 96.19 17 MET B CA 1
ATOM 794 C C . MET B 1 17 ? -8.305 -19.594 -11.883 1 96.19 17 MET B C 1
ATOM 796 O O . MET B 1 17 ? -7.305 -19.062 -11.406 1 96.19 17 MET B O 1
ATOM 800 N N . PRO B 1 18 ? -9.367 -19.812 -11.156 1 95.44 18 PRO B N 1
ATOM 801 C CA . PRO B 1 18 ? -9.422 -19.391 -9.758 1 95.44 18 PRO B CA 1
ATOM 802 C C . PRO B 1 18 ? -8.445 -20.156 -8.867 1 95.44 18 PRO B C 1
ATOM 804 O O . PRO B 1 18 ? -8.219 -21.344 -9.078 1 95.44 18 PRO B O 1
ATOM 807 N N . VAL B 1 19 ? -7.75 -19.438 -7.977 1 94.62 19 VAL B N 1
ATOM 808 C CA . VAL B 1 19 ? -6.906 -20.078 -6.977 1 94.62 19 VAL B CA 1
ATOM 809 C C . VAL B 1 19 ? -7.77 -20.891 -6.004 1 94.62 19 VAL B C 1
ATOM 811 O O . VAL B 1 19 ? -8.789 -20.391 -5.523 1 94.62 19 VAL B O 1
ATOM 814 N N . ALA B 1 20 ? -7.434 -22.172 -5.723 1 85.25 20 ALA B N 1
ATOM 815 C CA . ALA B 1 20 ? -8.32 -23.125 -5.051 1 85.25 20 ALA B CA 1
ATOM 816 C C . ALA B 1 20 ? -7.992 -23.219 -3.566 1 85.25 20 ALA B C 1
ATOM 818 O O . ALA B 1 20 ? -8.797 -23.719 -2.775 1 85.25 20 ALA B O 1
ATOM 819 N N . CYS B 1 21 ? -6.859 -22.828 -3.037 1 85.94 21 CYS B N 1
ATOM 820 C CA . CYS B 1 21 ? -6.48 -23 -1.639 1 85.94 21 CYS B CA 1
ATOM 821 C C . CYS B 1 21 ? -7.262 -22.047 -0.744 1 85.94 21 CYS B C 1
ATOM 823 O O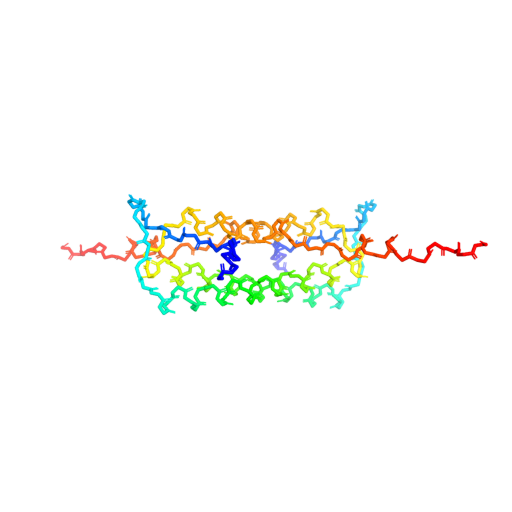 . CYS B 1 21 ? -6.844 -20.906 -0.535 1 85.94 21 CYS B O 1
ATOM 825 N N . GLU B 1 22 ? -8.383 -22.484 -0.147 1 86.88 22 GLU B N 1
ATOM 826 C CA . GLU B 1 22 ? -9.281 -21.609 0.603 1 86.88 22 GLU B CA 1
ATOM 827 C C . GLU B 1 22 ? -8.602 -21.078 1.864 1 86.88 22 GLU B C 1
ATOM 829 O O . GLU B 1 22 ? -8.719 -19.891 2.182 1 86.88 22 GLU B O 1
ATOM 834 N N . GLU B 1 23 ? -7.988 -22.031 2.602 1 89.5 23 GLU B N 1
ATOM 835 C CA . GLU B 1 23 ? -7.379 -21.625 3.865 1 89.5 23 GLU B CA 1
ATOM 836 C C . GLU B 1 23 ? -6.301 -20.562 3.648 1 89.5 23 GLU B C 1
ATOM 838 O O . GLU B 1 23 ? -6.219 -19.594 4.395 1 89.5 23 GLU B O 1
ATOM 843 N N . LYS B 1 24 ? -5.422 -20.75 2.617 1 92.44 24 LYS B N 1
ATOM 844 C CA . LYS B 1 24 ? -4.352 -19.797 2.359 1 92.44 24 LYS B CA 1
ATOM 845 C C . LYS B 1 24 ? -4.906 -18.484 1.811 1 92.44 24 LYS B C 1
ATOM 847 O O . LYS B 1 24 ? -4.348 -17.422 2.059 1 92.44 24 LYS B O 1
ATOM 852 N N . LEU B 1 25 ? -6.008 -18.547 1.093 1 93.38 25 LEU B N 1
ATOM 853 C CA . LEU B 1 25 ? -6.664 -17.344 0.607 1 93.38 25 LEU B CA 1
ATOM 854 C C . LEU B 1 25 ? -7.203 -16.516 1.769 1 93.38 25 LEU B C 1
ATOM 856 O O . LEU B 1 25 ? -7.164 -15.281 1.726 1 93.38 25 LEU B O 1
ATOM 860 N N . LYS B 1 26 ? -7.754 -17.234 2.768 1 93.31 26 LYS B N 1
ATOM 861 C CA . LYS B 1 26 ? -8.227 -16.547 3.961 1 93.31 26 LYS B CA 1
ATOM 862 C C . LYS B 1 26 ? -7.098 -15.758 4.625 1 93.31 26 LYS B C 1
ATOM 864 O O . LYS B 1 26 ? -7.281 -14.602 5.008 1 93.31 26 LYS B O 1
ATOM 869 N N . VAL B 1 27 ? -5.93 -16.359 4.758 1 94.5 27 VAL B N 1
ATOM 870 C CA . VAL B 1 27 ? -4.762 -15.711 5.348 1 94.5 27 VAL B CA 1
ATOM 871 C C . VAL B 1 27 ? -4.348 -14.516 4.496 1 94.5 27 VAL B C 1
ATOM 873 O O . VAL B 1 27 ? -4.055 -13.438 5.027 1 94.5 27 VAL B O 1
ATOM 876 N N . LEU B 1 28 ? -4.312 -14.719 3.188 1 94.75 28 LEU B N 1
ATOM 877 C CA . LEU B 1 28 ? -3.971 -13.625 2.281 1 94.75 28 LEU B CA 1
ATOM 878 C C . LEU B 1 28 ? -4.918 -12.445 2.469 1 94.75 28 LEU B C 1
ATOM 880 O O . LEU B 1 28 ? -4.473 -11.297 2.576 1 94.75 28 LEU B O 1
ATOM 884 N N . ASN B 1 29 ? -6.188 -12.727 2.547 1 94.69 29 ASN B N 1
ATOM 885 C CA . ASN B 1 29 ? -7.18 -11.672 2.729 1 94.69 29 ASN B CA 1
ATOM 886 C C . ASN B 1 29 ? -7.02 -10.977 4.078 1 94.69 29 ASN B C 1
ATOM 888 O O . ASN B 1 29 ? -7.215 -9.766 4.188 1 94.69 29 ASN B O 1
ATOM 892 N N . GLU B 1 30 ? -6.66 -11.773 5.051 1 94.5 30 GLU B N 1
ATOM 893 C CA . GLU B 1 30 ? -6.387 -11.195 6.363 1 94.5 30 GLU B CA 1
ATOM 894 C C . GLU B 1 30 ? -5.168 -10.273 6.316 1 94.5 30 GLU B C 1
ATOM 896 O O . GLU B 1 30 ? -5.16 -9.219 6.953 1 94.5 30 GLU B O 1
ATOM 901 N N . ASN B 1 31 ? -4.105 -10.695 5.609 1 95.44 31 ASN B N 1
ATOM 902 C CA . ASN B 1 31 ? -2.932 -9.844 5.445 1 95.44 31 ASN B CA 1
ATOM 903 C C . ASN B 1 31 ? -3.281 -8.539 4.734 1 95.44 31 ASN B C 1
ATOM 905 O O . ASN B 1 31 ? -2.742 -7.48 5.066 1 95.44 31 ASN B O 1
ATOM 909 N N . LEU B 1 32 ? -4.184 -8.625 3.748 1 96.88 32 LEU B N 1
ATOM 910 C CA . LEU B 1 32 ? -4.609 -7.43 3.027 1 96.88 32 LEU B CA 1
ATOM 911 C C . LEU B 1 32 ? -5.344 -6.469 3.957 1 96.88 32 LEU B C 1
ATOM 913 O O . LEU B 1 32 ? -5.18 -5.25 3.852 1 96.88 32 LEU B O 1
ATOM 917 N N . LEU B 1 33 ? -6.148 -7.004 4.879 1 95.94 33 LEU B N 1
ATOM 918 C CA . LEU B 1 33 ? -6.832 -6.168 5.859 1 95.94 33 LEU B CA 1
ATOM 919 C C . LEU B 1 33 ? -5.828 -5.465 6.77 1 95.94 33 LEU B C 1
ATOM 921 O O . LEU B 1 33 ? -5.973 -4.273 7.055 1 95.94 33 LEU B O 1
ATOM 925 N N . GLU B 1 34 ? -4.805 -6.242 7.223 1 96.38 34 GLU B N 1
ATOM 926 C CA . GLU B 1 34 ? -3.746 -5.648 8.039 1 96.38 34 GLU B CA 1
ATOM 927 C C . GLU B 1 34 ? -3.006 -4.559 7.27 1 96.38 34 GLU B C 1
ATOM 929 O O . GLU B 1 34 ? -2.758 -3.477 7.809 1 96.38 34 GLU B O 1
ATOM 934 N N . LEU B 1 35 ? -2.668 -4.844 6.062 1 98 35 LEU B N 1
ATOM 935 C CA . LEU B 1 35 ? -1.974 -3.879 5.219 1 98 35 LEU B CA 1
ATOM 936 C C . LEU B 1 35 ? -2.785 -2.596 5.078 1 98 35 LEU B C 1
ATOM 938 O O . LEU B 1 35 ? -2.24 -1.494 5.188 1 98 35 LEU B O 1
ATOM 942 N N . GLN B 1 36 ? -4.055 -2.715 4.852 1 97.75 36 GLN B N 1
ATOM 943 C CA . GLN B 1 36 ? -4.926 -1.55 4.734 1 97.75 36 GLN B CA 1
ATOM 944 C C . GLN B 1 36 ? -4.902 -0.715 6.012 1 97.75 36 GLN B C 1
ATOM 946 O O . GLN B 1 36 ? -4.871 0.516 5.953 1 97.75 36 GLN B O 1
ATOM 951 N N . GLN B 1 37 ? -4.941 -1.381 7.141 1 96.75 37 GLN B N 1
ATOM 952 C CA . GLN B 1 37 ? -4.926 -0.687 8.422 1 96.75 37 GLN B CA 1
ATOM 953 C C . GLN B 1 37 ? -3.623 0.088 8.609 1 96.75 37 GLN B C 1
ATOM 955 O O . GLN B 1 37 ? -3.641 1.248 9.031 1 96.75 37 GLN B O 1
ATOM 960 N N . VAL B 1 38 ? -2.508 -0.557 8.336 1 97.44 38 VAL B N 1
ATOM 961 C CA . VAL B 1 38 ? -1.209 0.092 8.484 1 97.44 38 VAL B CA 1
ATOM 962 C C . VAL B 1 38 ? -1.119 1.288 7.539 1 97.44 38 VAL B C 1
ATOM 964 O O . VAL B 1 38 ? -0.66 2.363 7.934 1 97.44 38 VAL B O 1
ATOM 967 N N . ALA B 1 39 ? -1.571 1.119 6.309 1 98.19 39 ALA B N 1
ATOM 968 C CA . ALA B 1 39 ? -1.548 2.189 5.312 1 98.19 39 ALA B CA 1
ATOM 969 C C . ALA B 1 39 ? -2.449 3.348 5.734 1 98.19 39 ALA B C 1
ATOM 971 O O . ALA B 1 39 ? -2.076 4.516 5.59 1 98.19 39 ALA B O 1
ATOM 972 N N . GLN B 1 40 ? -3.627 3.025 6.297 1 97.75 40 GLN B N 1
ATOM 973 C CA . GLN B 1 40 ? -4.555 4.047 6.77 1 97.75 40 GLN B CA 1
ATOM 974 C C . GLN B 1 40 ? -3.939 4.879 7.891 1 97.75 40 GLN B C 1
ATOM 976 O O . GLN B 1 40 ? -4.043 6.105 7.891 1 97.75 40 GLN B O 1
ATOM 981 N N . ASP B 1 41 ? -3.305 4.191 8.781 1 95.69 41 ASP B N 1
ATOM 982 C CA . ASP B 1 41 ? -2.646 4.863 9.898 1 95.69 41 ASP B CA 1
ATOM 983 C C . ASP B 1 41 ? -1.541 5.793 9.406 1 95.69 41 ASP B C 1
ATOM 985 O O . ASP B 1 41 ? -1.405 6.918 9.891 1 95.69 41 ASP B O 1
ATOM 989 N N . ALA B 1 42 ? -0.765 5.293 8.484 1 96.5 42 ALA B N 1
ATOM 990 C CA . ALA B 1 42 ? 0.332 6.09 7.949 1 96.5 42 ALA B CA 1
ATOM 991 C C . ALA B 1 42 ? -0.193 7.352 7.262 1 96.5 42 ALA B C 1
ATOM 993 O O . ALA B 1 42 ? 0.361 8.438 7.438 1 96.5 42 ALA B O 1
ATOM 994 N N . LEU B 1 43 ? -1.306 7.227 6.48 1 97.31 43 LEU B N 1
ATOM 995 C CA . LEU B 1 43 ? -1.913 8.375 5.816 1 97.31 43 LEU B CA 1
ATOM 996 C C . LEU B 1 43 ? -2.395 9.406 6.832 1 97.31 43 LEU B C 1
ATOM 998 O O . LEU B 1 43 ? -2.076 10.586 6.719 1 97.31 43 LEU B O 1
ATOM 1002 N N . GLU B 1 44 ? -3.121 8.938 7.816 1 94.75 44 GLU B N 1
ATOM 1003 C CA . GLU B 1 44 ? -3.662 9.828 8.836 1 94.75 44 GLU B CA 1
ATOM 1004 C C . GLU B 1 44 ? -2.547 10.531 9.609 1 94.75 44 GLU B C 1
ATOM 1006 O O . GLU B 1 44 ? -2.615 11.734 9.844 1 94.75 44 GLU B O 1
ATOM 1011 N N . ASP B 1 45 ? -1.496 9.797 9.93 1 94.06 45 ASP B N 1
ATOM 1012 C CA . ASP B 1 45 ? -0.353 10.359 10.641 1 94.06 45 ASP B CA 1
ATOM 1013 C C . ASP B 1 45 ? 0.337 11.438 9.812 1 94.06 45 ASP B C 1
ATOM 1015 O O . ASP B 1 45 ? 0.712 12.484 10.336 1 94.06 45 ASP B O 1
ATOM 1019 N N . ALA B 1 46 ? 0.523 11.133 8.57 1 96.38 46 ALA B N 1
ATOM 1020 C CA . ALA B 1 46 ? 1.176 12.086 7.672 1 96.38 46 ALA B CA 1
ATOM 1021 C C . ALA B 1 46 ? 0.376 13.383 7.566 1 96.38 46 ALA B C 1
ATOM 1023 O O . ALA B 1 46 ? 0.943 14.477 7.621 1 96.38 46 ALA B O 1
ATOM 1024 N N . LEU B 1 47 ? -0.969 13.258 7.461 1 95.06 47 LEU B N 1
ATOM 1025 C CA . LEU B 1 47 ? -1.819 14.438 7.32 1 95.06 47 LEU B CA 1
ATOM 1026 C C . LEU B 1 47 ? -1.863 15.234 8.617 1 95.06 47 LEU B C 1
ATOM 1028 O O . LEU B 1 47 ? -1.922 16.469 8.594 1 95.06 47 LEU B O 1
ATOM 1032 N N . LEU B 1 48 ? -1.868 14.602 9.703 1 91.94 48 LEU B N 1
ATOM 1033 C CA . LEU B 1 48 ? -1.89 15.234 11.016 1 91.94 48 LEU B CA 1
ATOM 1034 C C . LEU B 1 48 ? -0.712 16.188 11.18 1 91.94 48 LEU B C 1
ATOM 1036 O O . LEU B 1 48 ? -0.854 17.266 11.773 1 91.94 48 LEU B O 1
ATOM 1040 N N . ILE B 1 49 ? 0.524 15.852 10.602 1 92.62 49 ILE B N 1
ATOM 1041 C CA . ILE B 1 49 ? 1.709 16.672 10.828 1 92.62 49 ILE B CA 1
ATOM 1042 C C . ILE B 1 49 ? 1.88 17.672 9.68 1 92.62 49 ILE B C 1
ATOM 1044 O O . ILE B 1 49 ? 2.889 18.375 9.609 1 92.62 49 ILE B O 1
ATOM 1048 N N . GLY B 1 50 ? 0.939 17.609 8.719 1 93.19 50 GLY B N 1
ATOM 1049 C CA . GLY B 1 50 ? 0.861 18.703 7.758 1 93.19 50 GLY B CA 1
ATOM 1050 C C . GLY B 1 50 ? 1.353 18.328 6.375 1 93.19 50 GLY B C 1
ATOM 1051 O O . GLY B 1 50 ? 1.55 19.188 5.52 1 93.19 50 GLY B O 1
ATOM 1052 N N . CYS B 1 51 ? 1.557 17.047 6.117 1 96.06 51 CYS B N 1
ATOM 1053 C CA . CYS B 1 51 ? 1.985 16.609 4.797 1 96.06 51 CYS B CA 1
ATOM 1054 C C . CYS B 1 51 ? 0.867 16.781 3.775 1 96.06 51 CYS B C 1
ATOM 1056 O O . CYS B 1 51 ? -0.308 16.609 4.098 1 96.06 51 CYS B O 1
ATOM 1058 N N . ASP B 1 52 ? 1.252 17.125 2.572 1 96.56 52 ASP B N 1
ATOM 1059 C CA . ASP B 1 52 ? 0.315 17.203 1.455 1 96.56 52 ASP B CA 1
ATOM 1060 C C . ASP B 1 52 ? -0.249 15.82 1.119 1 96.56 52 ASP B C 1
ATOM 1062 O O . ASP B 1 52 ? 0.506 14.883 0.872 1 96.56 52 ASP B O 1
ATOM 1066 N N . GLU B 1 53 ? -1.576 15.711 1.16 1 96.44 53 GLU B N 1
ATOM 1067 C CA . GLU B 1 53 ? -2.219 14.414 0.969 1 96.44 53 GLU B CA 1
ATOM 1068 C C . GLU B 1 53 ? -1.845 13.805 -0.379 1 96.44 53 GLU B C 1
ATOM 1070 O O . GLU B 1 53 ? -1.617 12.594 -0.479 1 96.44 53 GLU B O 1
ATOM 1075 N N . THR B 1 54 ? -1.852 14.641 -1.452 1 97.19 54 THR B N 1
ATOM 1076 C CA . THR B 1 54 ? -1.519 14.141 -2.781 1 97.19 54 THR B CA 1
ATOM 1077 C C . THR B 1 54 ? -0.126 13.516 -2.791 1 97.19 54 THR B C 1
ATOM 1079 O O . THR B 1 54 ? 0.069 12.43 -3.34 1 97.19 54 THR B O 1
ATOM 1082 N N . GLN B 1 55 ? 0.846 14.172 -2.195 1 97.81 55 GLN B N 1
ATOM 1083 C CA . GLN B 1 55 ? 2.197 13.625 -2.123 1 97.81 55 GLN B CA 1
ATOM 1084 C C . GLN B 1 55 ? 2.225 12.32 -1.337 1 97.81 55 GLN B C 1
ATOM 1086 O O . GLN B 1 55 ? 2.9 11.367 -1.729 1 97.81 55 GLN B O 1
ATOM 1091 N N . VAL B 1 56 ? 1.5 12.273 -0.187 1 97.69 56 VAL B N 1
ATOM 1092 C CA . VAL B 1 56 ? 1.491 11.078 0.654 1 97.69 56 VAL B CA 1
ATOM 1093 C C . VAL B 1 56 ? 0.959 9.891 -0.142 1 97.69 56 VAL B C 1
ATOM 1095 O O . VAL B 1 56 ? 1.571 8.82 -0.153 1 97.69 56 VAL B O 1
ATOM 1098 N N . ARG B 1 57 ? -0.156 10.047 -0.814 1 97.94 57 ARG B N 1
ATOM 1099 C CA . ARG B 1 57 ? -0.748 8.977 -1.606 1 97.94 57 ARG B CA 1
ATOM 1100 C C . ARG B 1 57 ? 0.202 8.523 -2.711 1 97.94 57 ARG B C 1
ATOM 1102 O O . ARG B 1 57 ? 0.286 7.328 -3.014 1 97.94 57 ARG B O 1
ATOM 1109 N N . GLN B 1 58 ? 0.907 9.492 -3.303 1 98 58 GLN B N 1
ATOM 1110 C CA . GLN B 1 58 ? 1.885 9.156 -4.332 1 98 58 GLN B CA 1
ATOM 1111 C C . GLN B 1 58 ? 3.018 8.305 -3.754 1 98 58 GLN B C 1
ATOM 1113 O O . GLN B 1 58 ? 3.479 7.359 -4.395 1 98 58 GLN B O 1
ATOM 1118 N N . VAL B 1 59 ? 3.451 8.688 -2.59 1 98.19 59 VAL B N 1
ATOM 1119 C CA . VAL B 1 59 ? 4.527 7.949 -1.938 1 98.19 59 VAL B CA 1
ATOM 1120 C C . VAL B 1 59 ? 4.055 6.535 -1.613 1 98.19 59 VAL B C 1
ATOM 1122 O O . VAL B 1 59 ? 4.785 5.562 -1.831 1 98.19 59 VAL B O 1
ATOM 1125 N N . LEU B 1 60 ? 2.809 6.406 -1.068 1 98.25 60 LEU B N 1
ATOM 1126 C CA . LEU B 1 60 ? 2.256 5.094 -0.751 1 98.25 60 LEU B CA 1
ATOM 1127 C C . LEU B 1 60 ? 2.121 4.242 -2.01 1 98.25 60 LEU B C 1
ATOM 1129 O O . LEU B 1 60 ? 2.455 3.057 -2 1 98.25 60 LEU B O 1
ATOM 1133 N N . ARG B 1 61 ? 1.692 4.812 -3.084 1 98.44 61 ARG B N 1
ATOM 1134 C CA . ARG B 1 61 ? 1.582 4.098 -4.352 1 98.44 61 ARG B CA 1
ATOM 1135 C C . ARG B 1 61 ? 2.951 3.643 -4.844 1 98.44 61 ARG B C 1
ATOM 1137 O O . ARG B 1 61 ? 3.105 2.512 -5.312 1 98.44 61 ARG B O 1
ATOM 1144 N N . ALA B 1 62 ? 3.916 4.535 -4.805 1 97.88 62 ALA B N 1
ATOM 1145 C CA . ALA B 1 62 ? 5.277 4.211 -5.23 1 97.88 62 ALA B CA 1
ATOM 1146 C C . ALA B 1 62 ? 5.848 3.062 -4.406 1 97.88 62 ALA B C 1
ATOM 1148 O O . ALA B 1 62 ? 6.621 2.25 -4.918 1 97.88 62 ALA B O 1
ATOM 1149 N N . LEU B 1 63 ? 5.531 3.064 -3.145 1 97.56 63 LEU B N 1
ATOM 1150 C CA . LEU B 1 63 ? 5.953 1.982 -2.262 1 97.56 63 LEU B CA 1
ATOM 1151 C C . LEU B 1 63 ? 5.449 0.637 -2.771 1 97.56 63 LEU B C 1
ATOM 1153 O O . LEU B 1 63 ? 6.211 -0.331 -2.844 1 97.56 63 LEU B O 1
ATOM 1157 N N . ILE B 1 64 ? 4.164 0.577 -3.145 1 98.25 64 ILE B N 1
ATOM 1158 C CA . ILE B 1 64 ? 3.598 -0.644 -3.709 1 98.25 64 ILE B CA 1
ATOM 1159 C C . ILE B 1 64 ? 4.336 -1.007 -4.996 1 98.25 64 ILE B C 1
ATOM 1161 O O . ILE B 1 64 ? 4.684 -2.17 -5.215 1 98.25 64 ILE B O 1
ATOM 1165 N N . ASP B 1 65 ? 4.641 -0.027 -5.852 1 97.38 65 ASP B N 1
ATOM 1166 C CA . ASP B 1 65 ? 5.293 -0.243 -7.137 1 97.38 65 ASP B CA 1
ATOM 1167 C C . ASP B 1 65 ? 6.719 -0.751 -6.953 1 97.38 65 ASP B C 1
ATOM 1169 O O . ASP B 1 65 ? 7.285 -1.376 -7.852 1 97.38 65 ASP B O 1
ATOM 1173 N N . SER B 1 66 ? 7.285 -0.56 -5.832 1 96.75 66 SER B N 1
ATOM 1174 C CA . SER B 1 66 ? 8.688 -0.88 -5.59 1 96.75 66 SER B CA 1
ATOM 1175 C C . SER B 1 66 ? 8.852 -2.303 -5.066 1 96.75 66 SER B C 1
ATOM 1177 O O . SER B 1 66 ? 9.969 -2.791 -4.914 1 96.75 66 SER B O 1
ATOM 1179 N N . LEU B 1 67 ? 7.801 -2.965 -4.73 1 97.19 67 LEU B N 1
ATOM 1180 C CA . LEU B 1 67 ? 7.879 -4.312 -4.176 1 97.19 67 LEU B CA 1
ATOM 1181 C C . LEU B 1 67 ? 8.609 -5.25 -5.129 1 97.19 67 LEU B C 1
ATOM 1183 O O . LEU B 1 67 ? 8.555 -5.074 -6.35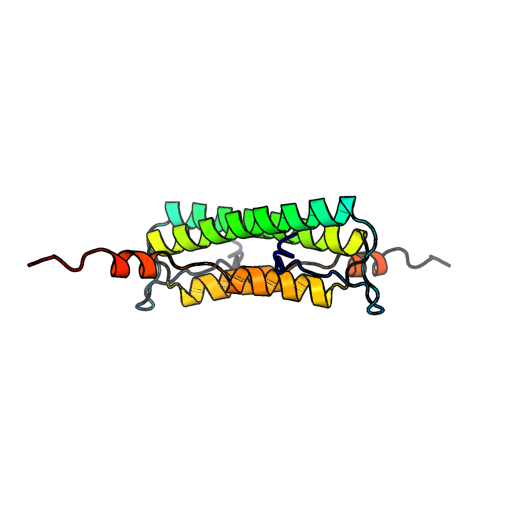2 1 97.19 67 LEU B O 1
ATOM 1187 N N . GLN B 1 68 ? 9.258 -6.27 -4.523 1 94.81 68 GLN B N 1
ATOM 1188 C CA . GLN B 1 68 ? 10.109 -7.16 -5.305 1 94.81 68 GLN B CA 1
ATOM 1189 C C . GLN B 1 68 ? 9.453 -8.523 -5.488 1 94.81 68 GLN B C 1
ATOM 1191 O O . GLN B 1 68 ? 8.859 -9.062 -4.551 1 94.81 68 GLN B O 1
ATOM 1196 N N . SER B 1 69 ? 9.523 -8.992 -6.723 1 91.44 69 SER B N 1
ATOM 1197 C CA . SER B 1 69 ? 9.016 -10.32 -7.027 1 91.44 69 SER B CA 1
ATOM 1198 C C . SER B 1 69 ? 10.016 -11.398 -6.625 1 91.44 69 SER B C 1
ATOM 1200 O O . SER B 1 69 ? 11.211 -11.281 -6.902 1 91.44 69 SER B O 1
ATOM 1202 N N . PRO B 1 70 ? 9.625 -12.312 -5.84 1 76.75 70 PRO B N 1
ATOM 1203 C CA . PRO B 1 70 ? 10.562 -13.406 -5.555 1 76.75 70 PRO B CA 1
ATOM 1204 C C . PRO B 1 70 ? 10.93 -14.211 -6.797 1 76.75 70 PRO B C 1
ATOM 1206 O O . PRO B 1 70 ? 11.961 -14.883 -6.816 1 76.75 70 PRO B O 1
ATOM 1209 N N . LEU B 1 71 ? 10.008 -14.414 -7.719 1 65.94 71 LEU B N 1
ATOM 1210 C CA . LEU B 1 71 ? 10.219 -15.258 -8.891 1 65.94 71 LEU B CA 1
ATOM 1211 C C . LEU B 1 71 ? 11.43 -14.781 -9.688 1 65.94 71 LEU B C 1
ATOM 1213 O O . LEU B 1 71 ? 12.086 -15.57 -10.375 1 65.94 71 LEU B O 1
ATOM 1217 N N . VAL B 1 72 ? 11.781 -13.562 -9.688 1 53.97 72 VAL B N 1
ATOM 1218 C CA . VAL B 1 72 ? 12.945 -13.141 -10.453 1 53.97 72 VAL B CA 1
ATOM 1219 C C . VAL B 1 72 ? 14.219 -13.617 -9.758 1 53.97 72 VAL B C 1
ATOM 1221 O O . VAL B 1 72 ? 15.227 -13.906 -10.414 1 53.97 72 VAL B O 1
ATOM 1224 N N . ASP B 1 73 ? 14.344 -13.555 -8.492 1 52.22 73 ASP B N 1
ATOM 1225 C CA . ASP B 1 73 ? 15.633 -13.945 -7.926 1 52.22 73 ASP B CA 1
ATOM 1226 C C . ASP B 1 73 ? 15.93 -15.422 -8.203 1 52.22 73 ASP B C 1
ATOM 1228 O O . ASP B 1 73 ? 17.094 -15.828 -8.25 1 52.22 73 ASP B O 1
ATOM 1232 N N . SER B 1 74 ? 14.984 -16.328 -8.258 1 46.97 74 SER B N 1
ATOM 1233 C CA . SER B 1 74 ? 15.438 -17.688 -8.547 1 46.97 74 SER B CA 1
ATOM 1234 C C . SER B 1 74 ? 16.172 -17.734 -9.883 1 46.97 74 SER B C 1
ATOM 1236 O O . SER B 1 74 ? 16.922 -18.688 -10.148 1 46.97 74 SER B O 1
ATOM 1238 N N . ARG B 1 75 ? 15.875 -16.938 -10.875 1 44.91 75 ARG B N 1
ATOM 1239 C CA . ARG B 1 75 ? 16.656 -17.141 -12.086 1 44.91 75 ARG B CA 1
ATOM 1240 C C . ARG B 1 75 ? 18.109 -16.734 -11.875 1 44.91 75 ARG B C 1
ATOM 1242 O O . ARG B 1 75 ? 18.938 -16.875 -12.781 1 44.91 75 ARG B O 1
ATOM 1249 N N . ARG B 1 76 ? 18.391 -15.867 -11 1 42.25 76 ARG B N 1
ATOM 1250 C CA . ARG B 1 76 ? 19.812 -15.57 -10.891 1 42.25 76 ARG B CA 1
ATOM 1251 C C . ARG B 1 76 ? 20.578 -16.75 -10.273 1 42.25 76 ARG B C 1
ATOM 1253 O O . ARG B 1 76 ? 21.766 -16.641 -9.984 1 42.25 76 ARG B O 1
ATOM 1260 N N . ALA B 1 77 ? 19.891 -17.719 -9.789 1 43.91 77 ALA B N 1
ATOM 1261 C CA . ALA B 1 77 ? 20.672 -18.828 -9.234 1 43.91 77 ALA B CA 1
ATOM 1262 C C . ALA B 1 77 ? 21.609 -19.406 -10.281 1 43.91 77 ALA B C 1
ATOM 1264 O O . ALA B 1 77 ? 21.438 -19.172 -11.477 1 43.91 77 ALA B O 1
ATOM 1265 N N . SER B 1 78 ? 22.016 -20.875 -10.258 1 41.44 78 SER B N 1
ATOM 1266 C CA . SER B 1 78 ? 23.203 -21.688 -10.508 1 41.44 78 SER B CA 1
ATOM 1267 C C . SER B 1 78 ? 23.438 -21.875 -12.008 1 41.44 78 SER B C 1
ATOM 1269 O O . SER B 1 78 ? 22.578 -22.438 -12.703 1 41.44 78 SER B O 1
ATOM 1271 N N . PRO B 1 79 ? 24.078 -20.984 -12.742 1 42.38 79 PRO B N 1
ATOM 1272 C CA . PRO B 1 79 ? 24.625 -21.562 -13.969 1 42.38 79 PRO B CA 1
ATOM 1273 C C . PRO B 1 79 ? 25.25 -22.953 -13.734 1 42.38 79 PRO B C 1
ATOM 1275 O O . PRO B 1 79 ? 25.859 -23.188 -12.695 1 42.38 79 PRO B O 1
ATOM 1278 N N . SER B 1 80 ? 24.438 -24.016 -13.984 1 39.31 80 SER B N 1
ATOM 1279 C CA . SER B 1 80 ? 25.109 -25.312 -14 1 39.31 80 SER B CA 1
ATOM 1280 C C . SER B 1 80 ? 26.516 -25.203 -14.562 1 39.31 80 SER B C 1
ATOM 1282 O O . SER B 1 80 ? 26.719 -24.609 -15.625 1 39.31 80 SER B O 1
ATOM 1284 N N . GLU B 1 81 ? 27.516 -24.969 -13.75 1 39.25 81 GLU B N 1
ATOM 1285 C CA . GLU B 1 81 ? 28.891 -25.312 -14.109 1 39.25 81 GLU B CA 1
ATOM 1286 C C . GLU B 1 81 ? 28.953 -26.625 -14.883 1 39.25 81 GLU B C 1
ATOM 1288 O O . GLU B 1 81 ? 28.625 -27.672 -14.344 1 39.25 81 GLU B O 1
ATOM 1293 N N . ASP B 1 82 ? 28.516 -26.734 -16.234 1 28.38 82 ASP B N 1
ATOM 1294 C CA . ASP B 1 82 ? 29.234 -27.75 -17 1 28.38 82 ASP B CA 1
ATOM 1295 C C . ASP B 1 82 ? 30.734 -27.453 -17.031 1 28.38 82 ASP B C 1
ATOM 1297 O O . ASP B 1 82 ? 31.141 -26.281 -17.141 1 28.38 82 ASP B O 1
#

pLDDT: mean 83.35, std 21.67, range [28.16, 98.44]

Nearest PDB structures (foldseek):
  4p5a-assembly1_A  TM=7.900E-01  e=2.520E+00  Streptomyces asoensis
  2c5q-assembly1_C  TM=6.413E-01  e=4.543E+00  Saccharomyces cerevisiae
  4p5a-assembly1_C  TM=6.624E-01  e=1.777E+00  Streptomyces asoensis
  4p5a-assembly1_D  TM=7.806E-01  e=5.257E+00  Streptomyces asoensis
  4p5a-assembly1_A  TM=7.892E-01  e=5.651E+00  Streptomyces asoensis

Organism: NCBI:txid111831

Solvent-accessible surface area (backbone atoms only — not comparable to full-atom values): 9929 Å² total; per-residue (Å²): 128,83,76,70,76,62,88,64,86,80,55,31,23,81,86,65,48,69,56,76,62,60,72,61,46,52,51,50,53,49,46,51,53,51,41,46,50,50,48,43,50,46,52,52,54,40,45,74,70,42,36,22,64,70,58,50,54,50,52,55,48,50,50,62,71,62,54,78,68,67,75,62,58,62,70,69,58,62,82,74,84,125,128,82,75,68,73,61,87,63,86,81,56,29,22,81,85,65,47,69,55,77,60,60,73,61,48,51,52,50,53,50,46,52,53,51,42,46,51,50,50,43,50,47,53,50,52,41,46,72,72,42,37,22,63,70,59,51,54,50,51,55,48,50,51,63,70,63,55,76,68,67,77,61,57,63,69,72,53,78,74,74,82,124